Protein AF-A0A357A0J4-F1 (afdb_monomer_lite)

Foldseek 3Di:
DADPVPRPFDWDWDADPVRFIKIATPPPPVGGDIDRDVVRVVVVVVVVVDDPPPDPD

Sequence (57 aa):
MRCPLCQDGSLHEWEDDRGQIHIGCSNYPKCRFDAASWDDVSNMLARFRHPLAPNQL

pLDDT: mean 87.11, std 15.21, range [52.84, 97.88]

Structure (mmCIF, N/CA/C/O backbone):
data_AF-A0A357A0J4-F1
#
_entry.id   AF-A0A357A0J4-F1
#
loop_
_atom_site.group_PDB
_atom_site.id
_atom_site.type_symbol
_atom_site.label_atom_id
_atom_site.label_alt_id
_atom_site.label_comp_id
_atom_site.label_asym_id
_atom_site.label_entity_id
_atom_site.label_seq_id
_atom_site.pdbx_PDB_ins_code
_atom_site.Cartn_x
_atom_site.Cartn_y
_atom_site.Cartn_z
_atom_site.occupancy
_atom_site.B_iso_or_equiv
_atom_site.auth_seq_id
_atom_site.auth_comp_id
_atom_site.auth_asym_id
_atom_site.auth_atom_id
_atom_site.pdbx_PDB_model_num
ATOM 1 N N . MET A 1 1 ? -8.905 1.067 -2.494 1.00 85.94 1 MET A N 1
ATOM 2 C CA . MET A 1 1 ? -9.494 -0.026 -1.676 1.00 85.94 1 MET A CA 1
ATOM 3 C C . MET A 1 1 ? -9.109 0.155 -0.212 1.00 85.94 1 MET A C 1
ATOM 5 O O . MET A 1 1 ? -8.084 0.775 0.032 1.00 85.94 1 MET A O 1
ATOM 9 N N . ARG A 1 2 ? -9.896 -0.338 0.753 1.00 93.88 2 ARG A N 1
ATOM 10 C CA . ARG A 1 2 ? -9.591 -0.185 2.191 1.00 93.88 2 ARG A CA 1
ATOM 11 C C . ARG A 1 2 ? -8.466 -1.135 2.619 1.00 93.88 2 ARG A C 1
ATOM 13 O O . ARG A 1 2 ? -8.437 -2.283 2.183 1.00 93.88 2 ARG A O 1
ATOM 20 N N . CYS A 1 3 ? -7.554 -0.654 3.461 1.00 95.06 3 CYS A N 1
ATOM 21 C CA . CYS A 1 3 ? -6.440 -1.435 3.985 1.00 95.06 3 CYS A CA 1
ATOM 22 C C . CYS A 1 3 ? -6.959 -2.582 4.869 1.00 95.06 3 CYS A C 1
ATOM 24 O O . CYS A 1 3 ? -7.692 -2.318 5.824 1.00 95.06 3 CYS A O 1
ATOM 26 N N . PRO A 1 4 ? -6.570 -3.841 4.611 1.00 92.81 4 PRO A N 1
ATOM 27 C CA . PRO A 1 4 ? -7.046 -4.973 5.403 1.00 92.81 4 PRO A CA 1
ATOM 28 C C . PRO A 1 4 ? -6.394 -5.070 6.785 1.00 92.81 4 PRO A C 1
ATOM 30 O O . PRO A 1 4 ? -6.962 -5.694 7.674 1.00 92.81 4 PRO A O 1
ATOM 33 N N . LEU A 1 5 ? -5.229 -4.439 6.983 1.00 93.94 5 LEU A N 1
ATOM 34 C CA . LEU A 1 5 ? -4.509 -4.470 8.256 1.00 93.94 5 LEU A CA 1
ATOM 35 C C . LEU A 1 5 ? -5.135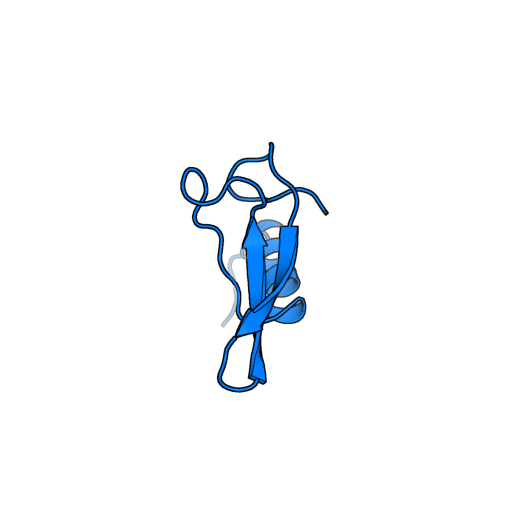 -3.536 9.299 1.00 93.94 5 LEU A C 1
ATOM 37 O O . LEU A 1 5 ? -5.358 -3.949 10.431 1.00 93.94 5 LEU A O 1
ATOM 41 N N . CYS A 1 6 ? -5.422 -2.283 8.930 1.00 95.38 6 CYS A N 1
ATOM 42 C CA . CYS A 1 6 ? -5.959 -1.290 9.870 1.00 95.38 6 CYS A CA 1
ATOM 43 C C . CYS A 1 6 ? -7.443 -0.960 9.676 1.00 95.38 6 CYS A C 1
ATOM 45 O O . CYS A 1 6 ? -8.014 -0.302 10.537 1.00 95.38 6 CYS A O 1
ATOM 47 N N . GLN A 1 7 ? -8.063 -1.368 8.562 1.00 94.56 7 GLN A N 1
ATOM 48 C CA . GLN A 1 7 ? -9.473 -1.106 8.220 1.00 94.56 7 GLN A CA 1
ATOM 49 C C . GLN A 1 7 ? -9.894 0.377 8.187 1.00 94.56 7 GLN A C 1
ATOM 51 O O . GLN A 1 7 ? -11.079 0.682 8.063 1.00 94.56 7 GLN A O 1
ATOM 56 N N . ASP A 1 8 ? -8.932 1.291 8.241 1.00 96.56 8 ASP A N 1
ATOM 57 C CA . ASP A 1 8 ? -9.155 2.736 8.294 1.00 96.56 8 ASP A CA 1
ATOM 58 C C . ASP A 1 8 ? -8.594 3.415 7.038 1.00 96.56 8 ASP A C 1
ATOM 60 O O . ASP A 1 8 ? -9.333 4.007 6.252 1.00 96.56 8 ASP A O 1
ATOM 64 N N . GLY A 1 9 ? -7.295 3.227 6.786 1.00 96.69 9 GLY A N 1
ATOM 65 C CA . GLY A 1 9 ? -6.612 3.791 5.626 1.00 96.69 9 GLY A CA 1
ATOM 66 C C . GLY A 1 9 ? -6.991 3.133 4.296 1.00 96.69 9 GLY A C 1
ATOM 67 O O . GLY A 1 9 ? -7.585 2.050 4.241 1.00 96.69 9 GLY A O 1
ATOM 68 N N . SER A 1 10 ? -6.599 3.780 3.201 1.00 97.50 10 SER A N 1
ATOM 69 C CA . SER A 1 10 ? -6.737 3.256 1.838 1.00 97.50 10 SER A CA 1
ATOM 70 C C . SER A 1 10 ? -5.406 2.704 1.331 1.00 97.50 10 SER A C 1
ATOM 72 O O . SER A 1 10 ? -4.347 3.176 1.732 1.00 97.50 10 SER A O 1
ATOM 74 N N . LEU A 1 11 ? -5.451 1.676 0.481 1.00 97.06 11 LEU A N 1
ATOM 75 C CA . LEU A 1 11 ? -4.269 1.190 -0.230 1.00 97.06 11 LEU A CA 1
ATOM 76 C C . LEU A 1 11 ? -4.001 2.036 -1.469 1.00 97.06 11 LEU A C 1
ATOM 78 O O . LEU A 1 11 ? -4.938 2.351 -2.211 1.00 97.06 11 LEU A O 1
ATOM 82 N N . HIS A 1 12 ? -2.726 2.329 -1.689 1.00 96.50 12 HIS A N 1
ATOM 83 C CA . HIS A 1 12 ? -2.213 3.082 -2.823 1.00 96.50 12 HIS A CA 1
ATOM 84 C C . HIS A 1 12 ? -0.976 2.397 -3.393 1.00 96.50 12 HIS A C 1
ATOM 86 O O . HIS A 1 12 ? -0.236 1.745 -2.660 1.00 96.50 12 HIS A O 1
ATOM 92 N N . GLU A 1 13 ? -0.787 2.577 -4.693 1.00 96.50 13 GLU A N 1
ATOM 93 C CA . GLU A 1 13 ? 0.370 2.115 -5.446 1.00 96.50 13 GLU A CA 1
ATOM 94 C C . GLU A 1 13 ? 1.394 3.246 -5.570 1.00 96.50 13 GLU A C 1
ATOM 96 O O . GLU A 1 13 ? 1.010 4.398 -5.794 1.00 96.50 13 GLU A O 1
ATOM 101 N N . TRP A 1 14 ? 2.678 2.932 -5.433 1.00 94.94 14 TRP A N 1
ATOM 102 C CA . TRP A 1 14 ? 3.771 3.828 -5.805 1.00 94.94 14 TRP A CA 1
ATOM 103 C C . TRP A 1 14 ? 4.929 3.045 -6.417 1.00 94.94 14 TRP A C 1
ATOM 105 O O . TRP A 1 14 ? 5.071 1.844 -6.200 1.00 94.94 14 TRP A O 1
ATOM 115 N N . GLU A 1 15 ? 5.768 3.754 -7.160 1.00 96.12 15 GLU A N 1
ATOM 116 C CA . GLU A 1 15 ? 7.014 3.240 -7.718 1.00 96.12 15 GLU A CA 1
ATOM 117 C C . GLU A 1 15 ? 8.195 3.751 -6.880 1.00 96.12 15 GLU A C 1
ATOM 119 O O . GLU A 1 15 ? 8.190 4.909 -6.447 1.00 96.12 15 GLU A O 1
ATOM 124 N N . ASP A 1 16 ? 9.178 2.897 -6.598 1.00 93.69 16 ASP A N 1
ATOM 125 C CA . ASP A 1 16 ? 10.428 3.314 -5.956 1.00 93.69 16 ASP A CA 1
ATOM 126 C C . ASP A 1 16 ? 11.470 3.832 -6.964 1.00 93.69 16 ASP A C 1
ATOM 128 O O . ASP A 1 16 ? 11.268 3.815 -8.176 1.00 93.69 16 ASP A O 1
ATOM 132 N N . ASP A 1 17 ? 12.627 4.287 -6.472 1.00 95.62 17 ASP A N 1
ATOM 133 C CA . ASP A 1 17 ? 13.710 4.805 -7.321 1.00 95.62 17 ASP A CA 1
ATOM 134 C C . ASP A 1 17 ? 14.289 3.774 -8.309 1.00 95.62 17 ASP A C 1
ATOM 136 O O . ASP A 1 17 ? 14.990 4.145 -9.252 1.00 95.62 17 ASP A O 1
ATOM 140 N N . ARG A 1 18 ? 13.995 2.485 -8.111 1.00 96.25 18 ARG A N 1
ATOM 141 C CA . ARG A 1 18 ? 14.454 1.362 -8.934 1.00 96.25 18 ARG A CA 1
ATOM 142 C C . ARG A 1 18 ? 13.387 0.888 -9.919 1.00 96.25 18 ARG A C 1
ATOM 144 O O . ARG A 1 18 ? 13.629 -0.093 -10.624 1.00 96.25 18 ARG A O 1
ATOM 151 N N . GLY A 1 19 ? 12.232 1.551 -9.973 1.00 95.50 19 GLY A N 1
ATOM 152 C CA . GLY A 1 19 ? 11.119 1.161 -10.832 1.00 95.50 19 GLY A CA 1
ATOM 153 C C . GLY A 1 19 ? 10.296 -0.007 -10.283 1.00 95.50 19 GLY A C 1
ATOM 154 O O . GLY A 1 19 ? 9.566 -0.645 -11.040 1.00 95.50 19 GLY A O 1
ATOM 155 N N . GLN A 1 20 ? 10.441 -0.362 -9.000 1.00 95.25 20 GLN A N 1
ATOM 156 C CA . GLN A 1 20 ? 9.623 -1.413 -8.396 1.00 95.25 20 GLN A CA 1
ATOM 157 C C . GLN A 1 20 ? 8.304 -0.825 -7.915 1.00 95.25 20 GLN A C 1
ATOM 159 O O . GLN A 1 20 ? 8.278 0.214 -7.257 1.00 95.25 20 GLN A O 1
ATOM 164 N N . ILE A 1 21 ? 7.213 -1.520 -8.223 1.00 95.12 21 ILE A N 1
ATOM 165 C CA . ILE A 1 21 ? 5.882 -1.158 -7.755 1.00 95.12 21 ILE A CA 1
ATOM 166 C C . ILE A 1 21 ? 5.667 -1.708 -6.348 1.00 95.12 21 ILE A C 1
ATOM 168 O O . ILE A 1 21 ? 5.991 -2.856 -6.053 1.00 95.12 21 ILE A O 1
ATOM 172 N N . HIS A 1 22 ? 5.074 -0.883 -5.495 1.00 96.06 22 HIS A N 1
ATOM 173 C CA . HIS A 1 22 ? 4.720 -1.215 -4.125 1.00 96.06 22 HIS A CA 1
ATOM 174 C C . HIS A 1 22 ? 3.287 -0.778 -3.851 1.00 96.06 22 HIS A C 1
ATOM 176 O O . HIS A 1 22 ? 2.847 0.283 -4.292 1.00 96.06 22 HIS A O 1
ATOM 182 N N . ILE A 1 23 ? 2.562 -1.588 -3.087 1.00 97.12 23 ILE A N 1
ATOM 183 C CA . ILE A 1 23 ? 1.238 -1.262 -2.565 1.00 97.12 23 ILE A CA 1
ATOM 184 C C . ILE A 1 23 ? 1.340 -1.069 -1.060 1.00 97.12 23 ILE A C 1
ATOM 186 O O . ILE A 1 23 ? 1.858 -1.928 -0.350 1.00 97.12 23 ILE A O 1
ATOM 190 N N . GLY A 1 24 ? 0.767 0.009 -0.539 1.00 97.00 24 GLY A N 1
ATOM 191 C CA . GLY A 1 24 ? 0.791 0.271 0.897 1.00 97.00 24 GLY A CA 1
ATOM 192 C C . GLY A 1 24 ? -0.307 1.199 1.382 1.00 97.00 24 GLY A C 1
ATOM 193 O O . GLY A 1 24 ? -1.120 1.709 0.613 1.00 97.00 24 GLY A O 1
ATOM 194 N N . CYS A 1 25 ? -0.380 1.358 2.702 1.00 97.88 25 CYS A N 1
ATOM 195 C CA . CYS A 1 25 ? -1.466 2.081 3.359 1.00 97.88 25 CYS A CA 1
ATOM 196 C C . CYS A 1 25 ? -1.213 3.592 3.443 1.00 97.88 25 CYS A C 1
ATOM 198 O O . CYS A 1 25 ? -0.146 4.032 3.865 1.00 97.88 25 CYS A O 1
ATOM 200 N N . SER A 1 26 ? -2.253 4.389 3.185 1.00 97.56 26 SER A N 1
ATOM 201 C CA . SER A 1 26 ? -2.263 5.850 3.349 1.00 97.56 26 SER A CA 1
ATOM 202 C C . SER A 1 26 ? -1.928 6.326 4.766 1.00 97.56 26 SER A C 1
ATOM 204 O O . SER A 1 26 ? -1.567 7.480 4.960 1.00 97.56 26 SER A O 1
ATOM 206 N N . ASN A 1 27 ? -2.064 5.452 5.768 1.00 97.69 27 ASN A N 1
ATOM 207 C CA . ASN A 1 27 ? -1.778 5.766 7.167 1.00 97.69 27 ASN A CA 1
ATOM 208 C C . ASN A 1 27 ? -0.325 5.466 7.567 1.00 97.69 27 ASN A C 1
ATOM 210 O O . ASN A 1 27 ? -0.022 5.445 8.763 1.00 97.69 27 ASN A O 1
ATOM 214 N N . TYR A 1 28 ? 0.582 5.198 6.625 1.00 94.81 28 TYR A N 1
ATOM 215 C CA . TYR A 1 28 ? 2.008 5.094 6.935 1.00 94.81 28 TYR A CA 1
ATOM 216 C C . TYR A 1 28 ? 2.504 6.377 7.647 1.00 94.81 28 TYR A C 1
ATOM 218 O O . TYR A 1 28 ? 2.132 7.476 7.235 1.00 94.81 28 TYR A O 1
ATOM 226 N N . PRO A 1 29 ? 3.305 6.289 8.734 1.00 96.00 29 PRO A N 1
ATOM 227 C CA . PRO A 1 29 ? 3.937 5.093 9.308 1.00 96.00 29 PRO A CA 1
ATOM 228 C C . PRO A 1 29 ? 3.099 4.339 10.357 1.00 96.00 29 PRO A C 1
ATOM 230 O O . PRO A 1 29 ? 3.541 3.301 10.844 1.00 96.00 29 PRO A O 1
ATOM 233 N N . LYS A 1 30 ? 1.904 4.825 10.726 1.00 97.56 30 LYS A N 1
ATOM 234 C CA . LYS A 1 30 ? 1.035 4.189 11.742 1.00 97.56 30 LYS A CA 1
ATOM 235 C C . LYS A 1 30 ? 0.509 2.823 11.296 1.00 97.56 30 LYS A C 1
ATOM 237 O O . LYS A 1 30 ? 0.263 1.959 12.129 1.00 97.56 30 LYS A O 1
ATOM 242 N N . CYS A 1 31 ? 0.335 2.633 9.991 1.00 96.81 31 CYS A N 1
ATOM 243 C CA . CYS A 1 31 ? 0.017 1.350 9.380 1.00 96.81 31 CYS A CA 1
ATOM 244 C C . CYS A 1 31 ? 1.089 1.022 8.338 1.00 96.81 31 CYS A C 1
ATOM 246 O O . CYS A 1 31 ? 1.210 1.728 7.340 1.00 96.81 31 CYS A O 1
ATOM 248 N N . ARG A 1 32 ? 1.865 -0.039 8.579 1.00 96.06 32 ARG A N 1
ATOM 249 C CA . ARG A 1 32 ? 2.948 -0.501 7.695 1.00 96.06 32 ARG A CA 1
ATOM 250 C C . ARG A 1 32 ? 2.522 -1.699 6.854 1.00 96.06 32 ARG A C 1
ATOM 252 O O . ARG A 1 32 ? 3.248 -2.672 6.770 1.00 96.06 32 ARG A O 1
ATOM 259 N N . PHE A 1 33 ? 1.307 -1.645 6.314 1.00 95.81 33 PHE A N 1
ATOM 260 C CA . PHE A 1 33 ? 0.901 -2.608 5.297 1.00 95.81 33 PHE A CA 1
ATOM 261 C C . PHE A 1 33 ? 1.726 -2.358 4.034 1.00 95.81 33 PHE A C 1
ATOM 263 O O . PHE A 1 33 ? 1.734 -1.224 3.545 1.00 95.81 33 PHE A O 1
ATOM 270 N N . ASP A 1 34 ? 2.358 -3.408 3.529 1.00 94.88 34 ASP A N 1
ATOM 271 C CA . ASP A 1 34 ? 3.176 -3.434 2.325 1.00 94.88 34 ASP A CA 1
ATOM 272 C C . ASP A 1 34 ? 2.878 -4.699 1.505 1.00 94.88 34 ASP A C 1
ATOM 274 O O . ASP A 1 34 ? 2.577 -5.761 2.052 1.00 94.88 34 ASP A O 1
ATOM 278 N N . ALA A 1 35 ? 2.919 -4.570 0.183 1.00 95.44 35 ALA A N 1
ATOM 279 C CA . ALA A 1 35 ? 2.841 -5.673 -0.764 1.00 95.44 35 ALA A CA 1
ATOM 280 C C . ALA A 1 35 ? 3.560 -5.283 -2.061 1.00 95.44 35 ALA A C 1
ATOM 282 O O . ALA A 1 35 ? 3.563 -4.114 -2.442 1.00 95.44 35 ALA A O 1
ATOM 283 N N . ALA A 1 36 ? 4.129 -6.258 -2.767 1.00 95.31 36 ALA A N 1
ATOM 284 C CA . ALA A 1 36 ? 4.887 -6.013 -3.998 1.00 95.31 36 ALA A CA 1
ATOM 285 C C . ALA A 1 36 ? 4.002 -5.809 -5.245 1.00 95.31 36 ALA A C 1
ATOM 287 O O . ALA A 1 36 ? 4.489 -5.431 -6.305 1.00 95.31 36 ALA A O 1
ATOM 288 N N . SER A 1 37 ? 2.703 -6.116 -5.165 1.00 95.19 37 SER A N 1
ATOM 289 C CA . SER A 1 37 ? 1.762 -5.967 -6.280 1.00 95.19 37 SER A CA 1
ATOM 290 C C . SER A 1 37 ? 0.305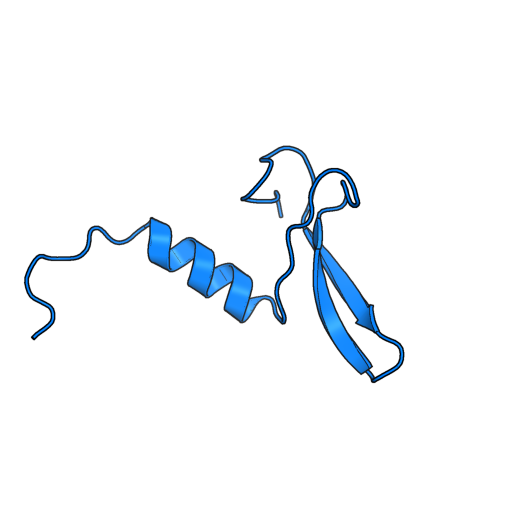 -6.083 -5.818 1.00 95.19 37 SER A C 1
ATOM 292 O O . SER A 1 37 ? 0.019 -6.567 -4.719 1.00 95.19 37 SER A O 1
ATOM 294 N N . TRP A 1 38 ? -0.649 -5.702 -6.676 1.00 93.62 38 TRP A N 1
ATOM 295 C CA . TRP A 1 38 ? -2.074 -5.976 -6.438 1.00 93.62 38 TRP A CA 1
ATOM 296 C C . TRP A 1 38 ? -2.417 -7.474 -6.442 1.00 93.62 38 TRP A C 1
ATOM 298 O O . TRP A 1 38 ? -3.401 -7.870 -5.808 1.00 93.62 38 TRP A O 1
ATOM 308 N N . ASP A 1 39 ? -1.622 -8.303 -7.125 1.00 93.62 39 ASP A N 1
ATOM 309 C CA . ASP A 1 39 ? -1.777 -9.761 -7.107 1.00 93.62 39 ASP A CA 1
ATOM 310 C C . ASP A 1 39 ? -1.447 -10.318 -5.717 1.00 93.62 39 ASP A C 1
ATOM 312 O O . ASP A 1 39 ? -2.253 -11.045 -5.139 1.00 93.62 39 ASP A O 1
ATOM 316 N N . ASP A 1 40 ? -0.348 -9.861 -5.107 1.00 92.88 40 ASP A N 1
ATOM 317 C CA . ASP A 1 40 ? -0.002 -10.175 -3.714 1.00 92.88 40 ASP A CA 1
ATOM 318 C C . ASP A 1 40 ? -1.128 -9.790 -2.750 1.00 92.88 40 ASP A C 1
ATOM 320 O O . ASP A 1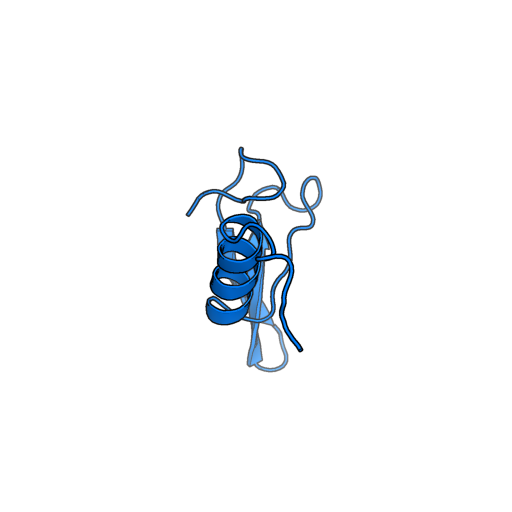 40 ? -1.569 -10.610 -1.941 1.00 92.88 40 ASP A O 1
ATOM 324 N N . VAL A 1 41 ? -1.666 -8.572 -2.880 1.00 91.75 41 VAL A N 1
ATOM 325 C CA . VAL A 1 41 ? -2.801 -8.118 -2.059 1.00 91.75 41 VAL A CA 1
ATOM 326 C C . VAL A 1 41 ? -4.008 -9.042 -2.237 1.00 91.75 41 VAL A C 1
ATOM 328 O O . VAL A 1 41 ? -4.639 -9.441 -1.255 1.00 91.75 41 VAL A O 1
ATOM 331 N N . SER A 1 42 ? -4.331 -9.410 -3.476 1.00 91.12 42 SER A N 1
ATOM 332 C CA . SER A 1 42 ? -5.462 -10.291 -3.788 1.00 91.12 42 SER A CA 1
ATOM 333 C C . SER A 1 42 ? -5.259 -11.694 -3.215 1.00 91.12 42 SER A C 1
ATOM 335 O O . SER A 1 42 ? -6.165 -12.227 -2.571 1.00 91.12 42 SER A O 1
ATOM 337 N N . ASN A 1 43 ? -4.059 -12.258 -3.359 1.00 89.12 43 ASN A N 1
ATOM 338 C CA . ASN A 1 43 ? -3.684 -13.568 -2.830 1.00 89.12 43 ASN A CA 1
ATOM 339 C C . ASN A 1 43 ? -3.720 -13.601 -1.298 1.00 89.12 43 ASN A C 1
ATOM 341 O O . ASN A 1 43 ? -4.247 -14.551 -0.711 1.00 89.12 43 ASN A O 1
ATOM 345 N N . MET A 1 44 ? -3.224 -12.553 -0.633 1.00 85.12 44 MET A N 1
ATOM 346 C CA . MET A 1 44 ? -3.321 -12.412 0.823 1.00 85.12 44 MET A CA 1
ATOM 347 C C . MET A 1 44 ? -4.783 -12.424 1.273 1.00 85.12 44 MET A C 1
ATOM 349 O O . MET A 1 44 ? -5.133 -13.154 2.195 1.00 85.12 44 MET A O 1
ATOM 353 N N . LEU A 1 45 ? -5.658 -11.674 0.599 1.00 84.38 45 LEU A N 1
ATOM 354 C CA . LEU A 1 45 ? -7.081 -11.602 0.943 1.00 84.38 45 LEU A CA 1
ATOM 355 C C . LEU A 1 45 ? -7.847 -12.890 0.628 1.00 84.38 45 LEU A C 1
ATOM 357 O O . LEU A 1 45 ? -8.755 -13.257 1.377 1.00 84.38 45 LEU A O 1
ATOM 361 N N . ALA A 1 46 ? -7.486 -13.586 -0.448 1.00 81.50 46 ALA A N 1
ATOM 362 C CA . ALA A 1 46 ? -8.078 -14.868 -0.813 1.00 81.50 46 ALA A CA 1
ATOM 363 C C . ALA A 1 46 ? -7.758 -15.951 0.228 1.00 81.50 46 ALA A C 1
ATOM 365 O O . ALA A 1 46 ? -8.654 -16.700 0.621 1.00 81.50 46 ALA A O 1
ATOM 366 N N . ARG A 1 47 ? -6.526 -15.977 0.758 1.00 66.69 47 ARG A N 1
ATOM 367 C CA . ARG A 1 47 ? -6.116 -16.906 1.829 1.00 66.69 47 ARG A CA 1
ATOM 368 C C . ARG A 1 47 ? -6.975 -16.792 3.088 1.00 66.69 47 ARG A C 1
ATOM 370 O O . ARG A 1 47 ? -7.233 -17.803 3.728 1.00 66.69 47 ARG A O 1
ATOM 377 N N . PHE A 1 48 ? -7.477 -15.603 3.415 1.00 61.66 48 PHE A N 1
ATOM 378 C CA . PHE A 1 48 ? -8.372 -15.424 4.564 1.00 61.66 48 PHE A CA 1
ATOM 379 C C . PHE A 1 48 ? -9.808 -15.911 4.321 1.00 61.66 48 PHE A C 1
ATOM 381 O O . PHE A 1 48 ? -10.564 -16.055 5.279 1.00 61.66 48 PHE A O 1
ATOM 388 N N . ARG A 1 49 ? -10.214 -16.167 3.068 1.00 57.19 49 ARG A N 1
ATOM 389 C CA . ARG 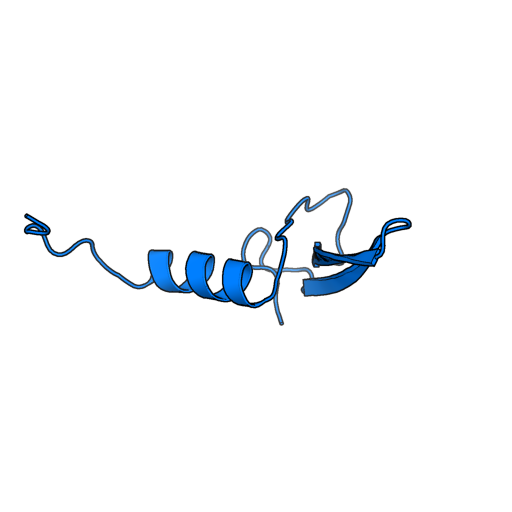A 1 49 ? -11.573 -16.636 2.735 1.00 57.19 49 ARG A CA 1
ATOM 390 C C . ARG A 1 49 ? -11.700 -18.147 2.589 1.00 57.19 49 ARG A C 1
ATOM 392 O O . ARG A 1 49 ? -12.813 -18.630 2.404 1.00 57.19 49 ARG A O 1
ATOM 399 N N . HIS A 1 50 ? -10.603 -18.889 2.664 1.00 54.00 50 HIS A N 1
ATOM 400 C CA . HIS A 1 50 ? -10.647 -20.340 2.568 1.00 54.00 50 HIS A CA 1
ATOM 401 C C . HIS A 1 50 ? -10.512 -20.930 3.976 1.00 54.00 50 HIS A C 1
ATOM 403 O O . HIS A 1 50 ? -9.429 -20.833 4.556 1.00 54.00 50 HIS A O 1
ATOM 409 N N . PRO A 1 51 ? -11.553 -21.569 4.555 1.00 54.09 51 PRO A N 1
ATOM 410 C CA . PRO A 1 51 ? -11.278 -22.583 5.560 1.00 54.09 51 PRO A CA 1
ATOM 411 C C . PRO A 1 51 ? -10.342 -23.578 4.879 1.00 54.09 51 PRO A C 1
ATOM 413 O O . PRO A 1 51 ? -10.647 -24.048 3.781 1.00 54.09 51 PRO A O 1
ATOM 416 N N . LEU A 1 52 ? -9.181 -23.847 5.476 1.00 57.53 52 LEU A N 1
ATOM 417 C CA . LEU A 1 52 ? -8.370 -24.980 5.055 1.00 57.53 52 LEU A CA 1
ATOM 418 C C . LEU A 1 52 ? -9.310 -26.187 5.072 1.00 57.53 52 LEU A C 1
ATOM 420 O O . LEU A 1 52 ? -9.742 -26.626 6.139 1.00 57.53 52 LEU A O 1
ATOM 424 N N . ALA A 1 53 ? -9.710 -26.668 3.893 1.00 53.38 53 ALA A N 1
ATOM 425 C CA . ALA A 1 53 ? -10.374 -27.951 3.814 1.00 53.38 53 ALA A CA 1
ATOM 426 C C . ALA A 1 53 ? -9.371 -28.948 4.411 1.00 53.38 53 ALA A C 1
ATOM 428 O O . ALA A 1 53 ? -8.201 -28.903 4.019 1.00 53.38 53 ALA A O 1
ATOM 429 N N . PRO A 1 54 ? -9.772 -29.803 5.366 1.00 52.84 54 PRO A N 1
ATOM 430 C CA . PRO A 1 54 ? -8.853 -30.622 6.162 1.00 52.84 54 PRO A CA 1
ATOM 431 C C . PRO A 1 54 ? -8.122 -31.721 5.366 1.00 52.84 54 PRO A C 1
ATOM 433 O O . PRO A 1 54 ? -7.675 -32.698 5.953 1.00 52.84 54 PRO A O 1
ATOM 436 N N . ASN A 1 55 ? -8.004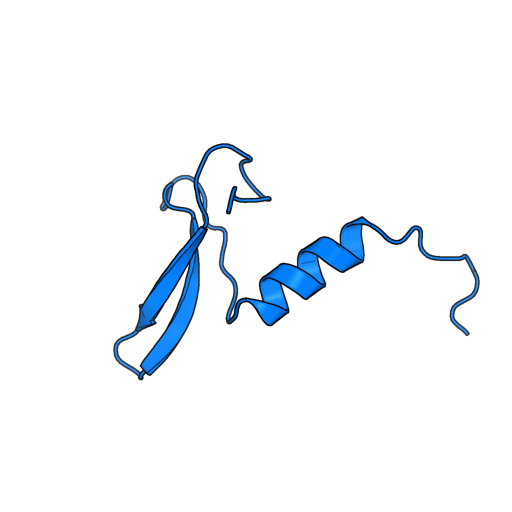 -31.599 4.042 1.00 57.06 55 ASN A N 1
ATOM 437 C CA . ASN A 1 55 ? -7.329 -32.577 3.208 1.00 57.06 55 ASN A CA 1
ATOM 438 C C . ASN A 1 55 ? -6.706 -31.961 1.941 1.00 57.06 55 ASN A C 1
ATOM 440 O O . ASN A 1 55 ? -7.119 -32.259 0.820 1.00 57.06 55 ASN A O 1
ATOM 444 N N . GLN A 1 56 ? -5.708 -31.092 2.107 1.00 57.06 56 GLN A N 1
ATOM 445 C CA . GLN A 1 56 ? -4.708 -30.881 1.057 1.00 57.06 56 GLN A CA 1
ATOM 446 C C . GLN A 1 56 ? -3.528 -31.832 1.310 1.00 57.06 56 GLN A C 1
ATOM 448 O O . GLN A 1 56 ? -2.617 -31.457 2.037 1.00 57.06 56 GLN A O 1
ATOM 453 N N . LEU A 1 57 ? -3.630 -33.017 0.681 1.00 54.62 57 LEU A N 1
ATOM 454 C CA . LEU A 1 57 ? -2.642 -34.096 0.454 1.00 54.62 57 LEU A CA 1
ATOM 455 C C . LEU A 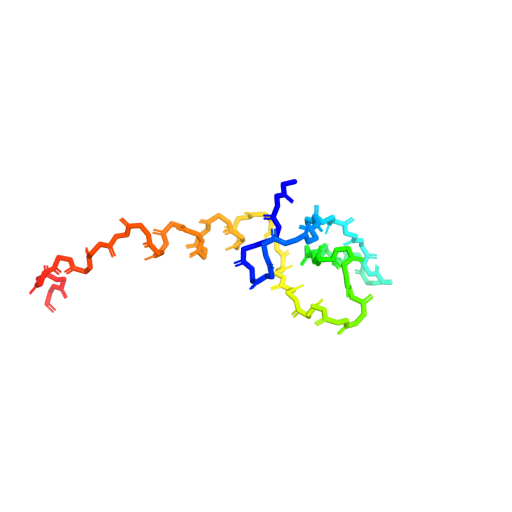1 57 ? -1.870 -34.659 1.659 1.00 54.62 57 LEU A C 1
ATOM 457 O O . LEU A 1 57 ? -1.004 -33.956 2.218 1.00 54.62 57 LEU A O 1
#

Radius of gyration: 13.77 Å; chains: 1; bounding box: 26×40×23 Å

Secondary structure (DSSP, 8-state):
-B-TTTSSSBEEEEE-TTS-EEEEETTTTT---EESSHHHHHHHHHHTT----S---